Protein AF-X1LEW5-F1 (afdb_monomer_lite)

Radius of gyration: 20.57 Å; chains: 1; bounding box: 41×18×53 Å

Foldseek 3Di:
DVVLCPDPVLVVCVVVVDDPCCSCVPPSVVVVVPVVVVVVVVVVVVVVVVVLVVCVVVVPDDDNNVVVD

Structure (mmCIF, N/CA/C/O backbone):
data_AF-X1LEW5-F1
#
_entry.id   AF-X1LEW5-F1
#
loop_
_atom_site.group_PDB
_atom_site.id
_atom_site.type_symbol
_atom_site.label_atom_id
_atom_site.label_alt_id
_atom_site.label_comp_id
_atom_site.label_asym_id
_atom_site.label_entity_id
_atom_site.label_seq_id
_atom_site.pdbx_PDB_ins_code
_atom_site.Cartn_x
_atom_site.Cartn_y
_atom_site.Cartn_z
_atom_site.occupancy
_atom_site.B_iso_or_equiv
_atom_site.auth_seq_id
_atom_site.auth_comp_id
_atom_site.auth_asym_id
_atom_site.auth_atom_id
_atom_site.pdbx_PDB_model_num
ATOM 1 N N . MET A 1 1 ? -2.286 -7.974 6.651 1.00 54.84 1 MET A N 1
ATOM 2 C CA . MET A 1 1 ? -3.534 -7.253 7.017 1.00 54.84 1 MET A CA 1
ATOM 3 C C . MET A 1 1 ? -4.250 -7.910 8.197 1.00 54.84 1 MET A C 1
ATOM 5 O O . MET A 1 1 ? -4.556 -7.199 9.145 1.00 54.84 1 MET A O 1
ATOM 9 N N . LEU A 1 2 ? -4.443 -9.237 8.202 1.00 57.94 2 LEU A N 1
ATOM 10 C CA . LEU A 1 2 ? -5.014 -9.972 9.347 1.00 57.94 2 LEU A CA 1
ATOM 11 C C . LEU A 1 2 ? -4.228 -9.804 10.664 1.00 57.94 2 LEU A C 1
ATOM 13 O O . LEU A 1 2 ? -4.839 -9.645 11.714 1.00 57.94 2 LEU A O 1
ATOM 17 N N . GLU A 1 3 ? -2.896 -9.716 10.621 1.00 61.38 3 GLU A N 1
ATOM 18 C CA . GLU A 1 3 ? -2.087 -9.459 11.828 1.00 61.38 3 GLU A CA 1
ATOM 19 C C . GLU A 1 3 ? -2.361 -8.101 12.488 1.00 61.38 3 GLU A C 1
ATOM 21 O O . GLU A 1 3 ? -2.223 -7.971 13.700 1.00 61.38 3 GLU A O 1
ATOM 26 N N . ALA A 1 4 ? -2.776 -7.081 11.724 1.00 60.28 4 ALA A N 1
ATOM 27 C CA . ALA A 1 4 ? -3.113 -5.774 12.292 1.00 60.28 4 ALA A CA 1
ATOM 28 C C . ALA A 1 4 ? -4.428 -5.823 13.091 1.00 60.28 4 ALA A C 1
ATOM 30 O O . ALA A 1 4 ? -4.569 -5.076 14.056 1.00 60.28 4 ALA A O 1
ATOM 31 N N . LEU A 1 5 ? -5.349 -6.723 12.718 1.00 61.88 5 LEU A N 1
ATOM 32 C CA . LEU A 1 5 ? -6.623 -6.987 13.402 1.00 61.88 5 LEU A CA 1
ATOM 33 C C . LEU A 1 5 ? -6.463 -7.762 14.714 1.00 61.88 5 LEU A C 1
ATOM 35 O O . LEU A 1 5 ? -7.284 -7.593 15.610 1.00 61.88 5 LEU A O 1
ATOM 39 N N . GLY A 1 6 ? -5.389 -8.540 14.863 1.00 64.50 6 GLY A N 1
ATOM 40 C CA . GLY A 1 6 ? -5.072 -9.262 16.101 1.00 64.50 6 GLY A CA 1
ATOM 41 C C . GLY A 1 6 ? -4.357 -8.428 17.170 1.00 64.50 6 GLY A C 1
ATOM 42 O O . GLY A 1 6 ? -4.094 -8.928 18.261 1.00 64.50 6 GLY A O 1
ATOM 43 N N . LYS A 1 7 ? -4.010 -7.163 16.891 1.00 68.69 7 LYS A N 1
ATOM 44 C CA . LYS A 1 7 ? -3.258 -6.334 17.844 1.00 68.69 7 LYS A CA 1
ATOM 45 C C . LYS A 1 7 ? -4.155 -5.817 18.972 1.00 68.69 7 LYS A C 1
ATOM 47 O O . LYS A 1 7 ? -5.296 -5.415 18.749 1.00 68.69 7 LYS A O 1
ATOM 52 N N . GLY A 1 8 ? -3.605 -5.748 20.188 1.00 67.44 8 GLY A N 1
ATOM 53 C CA . GLY A 1 8 ? -4.335 -5.370 21.408 1.00 67.44 8 GLY A CA 1
ATOM 54 C C . GLY A 1 8 ? -5.064 -4.018 21.350 1.00 67.44 8 GLY A C 1
ATOM 55 O O . GLY A 1 8 ? -6.090 -3.851 22.007 1.00 67.44 8 GLY A O 1
ATOM 56 N N . TYR A 1 9 ? -4.610 -3.071 20.516 1.00 69.94 9 TYR A N 1
ATOM 57 C CA . TYR A 1 9 ? -5.302 -1.788 20.304 1.00 69.94 9 TYR A CA 1
ATOM 58 C C . TYR A 1 9 ? -6.620 -1.922 19.510 1.00 69.94 9 TYR A C 1
ATOM 60 O O . TYR A 1 9 ? -7.503 -1.080 19.642 1.00 69.94 9 TYR A O 1
ATOM 68 N N . ILE A 1 10 ? -6.783 -2.977 18.702 1.00 74.12 10 ILE A N 1
ATOM 69 C CA . ILE A 1 10 ? -8.032 -3.282 17.982 1.00 74.12 10 ILE A CA 1
ATOM 70 C C . ILE A 1 10 ? -9.008 -4.015 18.899 1.00 74.12 10 ILE A C 1
ATOM 72 O O . ILE A 1 10 ? -10.187 -3.670 18.940 1.00 74.12 10 ILE A O 1
ATOM 76 N N . LEU A 1 11 ? -8.505 -4.957 19.701 1.00 73.75 11 LEU A N 1
ATOM 77 C CA . LEU A 1 11 ? -9.283 -5.645 20.737 1.00 73.75 11 LEU A CA 1
ATOM 78 C C . LEU A 1 11 ? -9.843 -4.670 21.779 1.00 73.75 11 LEU A C 1
ATOM 80 O O . LEU A 1 11 ? -11.020 -4.744 22.116 1.00 73.75 11 LEU A O 1
ATOM 84 N N . THR A 1 12 ? -9.042 -3.707 22.238 1.00 78.00 12 THR A N 1
ATOM 85 C CA . THR A 1 12 ? -9.509 -2.658 23.161 1.00 78.00 12 THR A CA 1
ATOM 86 C C . THR A 1 12 ? -10.485 -1.683 22.507 1.00 78.00 12 THR A C 1
ATOM 88 O O . THR A 1 12 ? -11.445 -1.271 23.155 1.00 78.00 12 THR A O 1
ATOM 91 N N . ALA A 1 13 ? -10.302 -1.335 21.229 1.00 76.00 13 ALA A N 1
ATOM 92 C CA . ALA A 1 13 ? -11.269 -0.516 20.498 1.00 76.00 13 ALA A CA 1
ATOM 93 C C . ALA A 1 13 ? -12.624 -1.232 20.341 1.00 76.00 13 ALA A C 1
ATOM 95 O O . ALA A 1 13 ? -13.667 -0.610 20.533 1.00 76.00 13 ALA A O 1
ATOM 96 N N . ARG A 1 14 ? -12.612 -2.546 20.082 1.00 76.38 14 ARG A N 1
ATOM 97 C CA . ARG A 1 14 ? -13.824 -3.378 20.023 1.00 76.38 14 ARG A CA 1
ATOM 98 C C . ARG A 1 14 ? -14.472 -3.544 21.404 1.00 76.38 14 ARG A C 1
ATOM 100 O O . ARG A 1 14 ? -15.682 -3.406 21.520 1.00 76.38 14 ARG A O 1
ATOM 107 N N . ALA A 1 15 ? -13.681 -3.739 22.462 1.00 80.94 15 ALA A N 1
ATOM 108 C CA . ALA A 1 15 ? -14.175 -3.820 23.842 1.00 80.94 15 ALA A CA 1
ATOM 109 C C . ALA A 1 15 ? -14.791 -2.501 24.348 1.00 80.94 15 ALA A C 1
ATOM 111 O O . ALA A 1 15 ? -15.653 -2.522 25.221 1.00 80.94 15 ALA A O 1
ATOM 112 N N . LYS A 1 16 ? -14.393 -1.354 23.778 1.00 77.62 16 LYS A N 1
ATOM 113 C CA . LYS A 1 16 ? -15.018 -0.044 24.033 1.00 77.62 16 LYS A CA 1
ATOM 114 C C . LYS A 1 16 ? -16.379 0.147 23.343 1.00 77.62 16 LYS A C 1
ATOM 116 O O . LYS A 1 16 ? -16.989 1.192 23.541 1.00 77.62 16 LYS A O 1
ATOM 121 N N . GLY A 1 17 ? -16.855 -0.816 22.547 1.00 81.56 17 GLY A N 1
ATOM 122 C CA . GLY A 1 17 ? -18.154 -0.744 21.865 1.00 81.56 17 GLY A CA 1
ATOM 123 C C . GLY A 1 17 ? -18.176 0.158 20.626 1.00 81.56 17 GLY A C 1
ATOM 124 O O . GLY A 1 17 ? -19.241 0.603 20.210 1.00 81.56 17 GLY A O 1
ATOM 125 N N . LEU A 1 18 ? -17.012 0.466 20.043 1.00 78.88 18 LEU A N 1
ATOM 126 C CA . LEU A 1 18 ? -16.926 1.244 18.804 1.00 78.88 18 LEU A CA 1
ATOM 127 C C . LEU A 1 18 ? -17.396 0.411 17.603 1.00 78.88 18 LEU A C 1
ATOM 129 O O . LEU A 1 18 ? -17.022 -0.754 17.473 1.00 78.88 18 LEU A O 1
ATOM 133 N N . ASP A 1 19 ? -18.151 1.044 16.701 1.00 80.31 19 ASP A N 1
ATOM 134 C CA . ASP A 1 19 ? -18.600 0.446 15.439 1.00 80.31 19 ASP A CA 1
ATOM 135 C C . ASP A 1 19 ? -17.419 -0.087 14.606 1.00 80.31 19 ASP A C 1
ATOM 137 O O . ASP A 1 19 ? -16.370 0.567 14.504 1.00 80.31 19 ASP A O 1
ATOM 141 N N . GLU A 1 20 ? -17.584 -1.259 13.981 1.00 74.12 20 GLU A N 1
ATOM 142 C CA . GLU A 1 20 ? -16.507 -1.926 13.237 1.00 74.12 20 GLU A CA 1
ATOM 143 C C . GLU A 1 20 ? -15.951 -1.061 12.101 1.00 74.12 20 GLU A C 1
ATOM 145 O O . GLU A 1 20 ? -14.740 -1.087 11.859 1.00 74.12 20 GLU A O 1
ATOM 150 N N . ASN A 1 21 ? -16.763 -0.202 11.473 1.00 78.50 21 ASN A N 1
ATOM 151 C CA . ASN A 1 21 ? -16.268 0.713 10.442 1.00 78.50 21 ASN A CA 1
ATOM 152 C C . ASN A 1 21 ? -15.304 1.752 11.026 1.00 78.50 21 ASN A C 1
ATOM 154 O O . ASN A 1 21 ? -14.301 2.102 10.399 1.00 78.50 21 ASN A O 1
ATOM 158 N N . THR A 1 22 ? -15.555 2.213 12.254 1.00 78.75 22 THR A N 1
ATOM 159 C CA . THR A 1 22 ? -14.670 3.154 12.958 1.00 78.75 22 THR A CA 1
ATOM 160 C C . THR A 1 22 ? -13.370 2.475 13.389 1.00 78.75 22 THR A C 1
ATOM 162 O O . THR A 1 22 ? -12.289 3.070 13.312 1.00 78.75 22 THR A O 1
ATOM 165 N N . VAL A 1 23 ? -13.440 1.209 13.802 1.00 79.06 23 VAL A N 1
ATOM 166 C CA . VAL A 1 23 ? -12.259 0.410 14.152 1.00 79.06 23 VAL A CA 1
ATOM 167 C C . VAL A 1 23 ? -11.389 0.170 12.915 1.00 79.06 23 VAL A C 1
ATOM 169 O O . VAL A 1 23 ? -10.191 0.460 12.940 1.00 79.06 23 VAL A O 1
ATOM 172 N N . VAL A 1 24 ? -11.972 -0.269 11.800 1.00 77.31 24 VAL A N 1
ATOM 173 C CA . VAL A 1 24 ? -11.228 -0.550 10.565 1.00 77.31 24 VAL A CA 1
ATOM 174 C C . VAL A 1 24 ? -10.656 0.732 9.958 1.00 77.31 24 VAL A C 1
ATOM 176 O O . VAL A 1 24 ? -9.454 0.804 9.695 1.00 77.31 24 VAL A O 1
ATOM 179 N N . SER A 1 25 ? -11.478 1.769 9.782 1.00 76.94 25 SER A N 1
ATOM 180 C CA . SER A 1 25 ? -11.073 3.001 9.097 1.00 76.94 25 SER A CA 1
ATOM 181 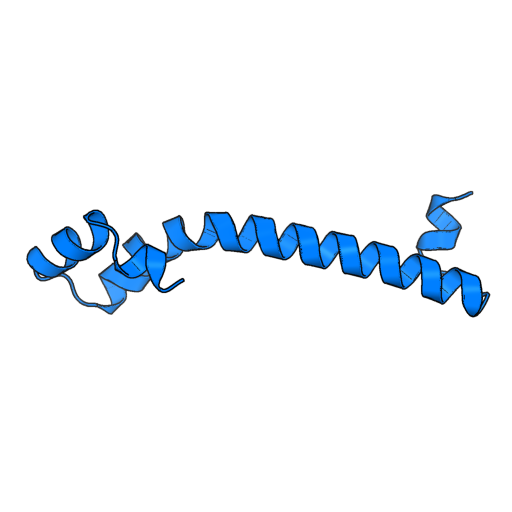C C . SER A 1 25 ? -10.069 3.830 9.902 1.00 76.94 25 SER A C 1
ATOM 183 O O . SER A 1 25 ? -9.083 4.315 9.345 1.00 76.94 25 SER A O 1
ATOM 185 N N . LYS A 1 26 ? -10.272 3.971 11.219 1.00 74.44 26 LYS A N 1
ATOM 186 C CA . LYS A 1 26 ? -9.468 4.881 12.052 1.00 74.44 26 LYS A CA 1
ATOM 187 C C . LYS A 1 26 ? -8.312 4.186 12.775 1.00 74.44 26 LYS A C 1
ATOM 189 O O . LYS A 1 26 ? -7.259 4.799 12.937 1.00 74.44 26 LYS A O 1
ATOM 194 N N . HIS A 1 27 ? -8.477 2.922 13.178 1.00 75.44 27 HIS A N 1
ATOM 195 C CA . HIS A 1 27 ? -7.483 2.205 13.991 1.00 75.44 27 HIS A CA 1
ATOM 196 C C . HIS A 1 27 ? -6.689 1.171 13.182 1.00 75.44 27 HIS A C 1
ATOM 198 O O . HIS A 1 27 ? -5.466 1.114 13.299 1.00 75.44 27 HIS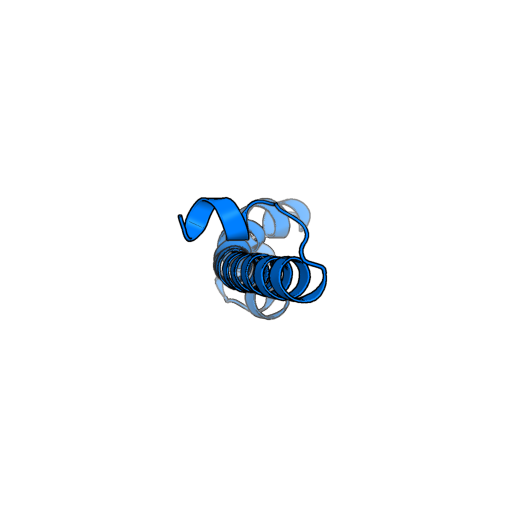 A O 1
ATOM 204 N N . ALA A 1 28 ? -7.338 0.377 12.325 1.00 75.62 28 ALA A N 1
ATOM 205 C CA . ALA A 1 28 ? -6.646 -0.646 11.536 1.00 75.62 28 ALA A CA 1
ATOM 206 C C . ALA A 1 28 ? -5.909 -0.058 10.325 1.00 75.62 28 ALA A C 1
ATOM 208 O O . ALA A 1 28 ? -4.745 -0.382 10.094 1.00 75.62 28 ALA A O 1
ATOM 209 N N . ARG A 1 29 ? -6.558 0.838 9.571 1.00 76.44 29 ARG A N 1
ATOM 210 C CA . ARG A 1 29 ? -6.053 1.360 8.291 1.00 76.44 29 ARG A CA 1
ATOM 211 C C . ARG A 1 29 ? -4.724 2.102 8.426 1.00 76.44 29 ARG A C 1
ATOM 213 O O . ARG A 1 29 ? -3.809 1.841 7.653 1.00 76.44 29 ARG A O 1
ATOM 220 N N . ARG A 1 30 ? -4.578 2.980 9.427 1.00 74.44 30 ARG A N 1
ATOM 221 C CA . ARG A 1 30 ? -3.342 3.760 9.633 1.00 74.44 30 ARG A CA 1
ATOM 222 C C . ARG A 1 30 ? -2.137 2.872 9.952 1.00 74.44 30 ARG A C 1
ATOM 224 O O . ARG A 1 30 ? -1.044 3.153 9.479 1.00 74.44 30 ARG A O 1
ATOM 231 N N . ASN A 1 31 ? -2.342 1.790 10.704 1.00 75.69 31 ASN A N 1
ATOM 232 C CA . ASN A 1 31 ? -1.262 0.865 11.053 1.00 75.69 31 ASN A CA 1
ATOM 233 C C . ASN A 1 31 ? -0.988 -0.166 9.945 1.00 75.69 31 ASN A C 1
ATOM 235 O O . ASN A 1 31 ? 0.149 -0.578 9.743 1.00 75.69 31 ASN A O 1
ATOM 239 N N . ALA A 1 32 ? -2.017 -0.562 9.193 1.00 78.81 32 ALA A N 1
ATOM 240 C CA . ALA A 1 32 ? -1.874 -1.451 8.043 1.00 78.81 32 ALA A CA 1
ATOM 241 C C . ALA A 1 32 ? -1.203 -0.768 6.838 1.00 78.81 32 ALA A C 1
ATOM 243 O O . ALA A 1 32 ? -0.598 -1.454 6.021 1.00 78.81 32 ALA A O 1
ATOM 244 N N . LEU A 1 33 ? -1.267 0.565 6.735 1.00 82.75 33 LEU A N 1
ATOM 245 C CA . LEU A 1 33 ? -0.619 1.331 5.664 1.00 82.75 33 LEU A CA 1
ATOM 246 C C . LEU A 1 33 ? 0.913 1.275 5.709 1.00 82.75 33 LEU A C 1
ATOM 248 O O . LEU A 1 33 ? 1.536 1.363 4.657 1.00 82.75 33 LEU A O 1
ATOM 252 N N . ILE A 1 34 ? 1.515 1.093 6.888 1.00 84.44 34 ILE A N 1
ATOM 253 C CA . ILE A 1 34 ? 2.977 1.041 7.051 1.00 84.44 34 ILE A CA 1
ATOM 254 C C . ILE A 1 34 ? 3.592 -0.095 6.209 1.00 84.44 34 ILE A C 1
ATOM 256 O O . ILE A 1 34 ? 4.382 0.205 5.315 1.00 84.44 34 ILE A O 1
ATOM 260 N N . PRO A 1 35 ? 3.214 -1.378 6.399 1.00 83.88 35 PRO A N 1
ATOM 261 C CA . PRO A 1 35 ? 3.758 -2.463 5.583 1.00 83.88 35 PRO A CA 1
ATOM 262 C C . PRO A 1 35 ? 3.290 -2.403 4.126 1.00 83.88 35 PRO A C 1
ATOM 264 O O . PRO A 1 35 ? 4.042 -2.774 3.229 1.00 83.88 35 PRO A O 1
ATOM 267 N N . VAL A 1 36 ? 2.068 -1.923 3.866 1.00 87.88 36 VAL A N 1
ATOM 268 C CA . VAL A 1 36 ? 1.545 -1.795 2.496 1.00 87.88 36 VAL A CA 1
ATOM 269 C C . VAL A 1 36 ? 2.407 -0.843 1.679 1.00 87.88 36 VAL A C 1
ATOM 271 O O . VAL A 1 36 ? 2.745 -1.168 0.545 1.00 87.88 36 VAL A O 1
ATOM 274 N N . LEU A 1 37 ? 2.801 0.297 2.248 1.00 90.56 37 LEU A N 1
ATOM 275 C CA . LEU A 1 37 ? 3.647 1.266 1.560 1.00 90.56 37 LEU A CA 1
ATOM 276 C C . LEU A 1 37 ? 5.023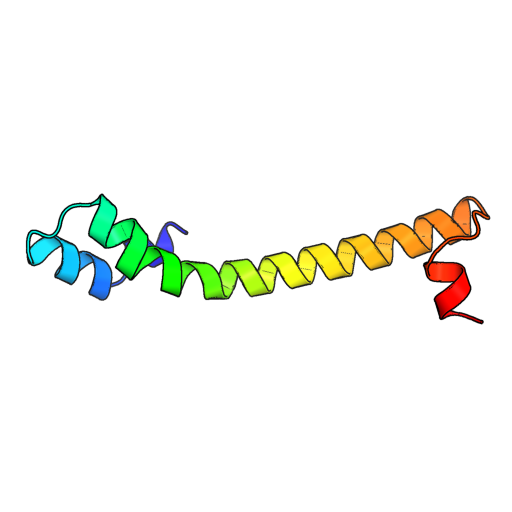 0.673 1.232 1.00 90.56 37 LEU A C 1
ATOM 278 O O . LEU A 1 37 ? 5.490 0.807 0.105 1.00 90.56 37 LEU A O 1
ATOM 282 N N . THR A 1 38 ? 5.640 -0.033 2.183 1.00 90.12 38 THR A N 1
ATOM 283 C CA . THR A 1 38 ? 6.944 -0.681 1.982 1.00 90.12 38 THR A CA 1
ATOM 284 C C . THR A 1 38 ? 6.894 -1.733 0.876 1.00 90.12 38 THR A C 1
ATOM 286 O O . THR A 1 38 ? 7.714 -1.705 -0.040 1.0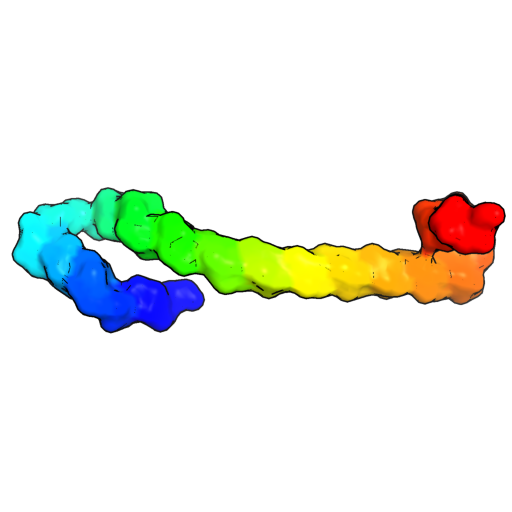0 90.12 38 THR A O 1
ATOM 289 N N . VAL A 1 39 ? 5.910 -2.635 0.921 1.00 92.38 39 VAL A N 1
ATOM 290 C CA . VAL A 1 39 ? 5.756 -3.689 -0.093 1.00 92.38 39 VAL A CA 1
ATOM 291 C C . VAL A 1 39 ? 5.420 -3.086 -1.457 1.00 92.38 39 VAL A C 1
ATOM 293 O O . VAL A 1 39 ? 5.981 -3.504 -2.466 1.00 92.38 39 VAL A O 1
ATOM 296 N N . SER A 1 40 ? 4.567 -2.061 -1.498 1.00 91.69 40 SER A N 1
ATOM 297 C CA . SER A 1 40 ? 4.221 -1.370 -2.747 1.00 91.69 40 SER A CA 1
ATOM 298 C C . SER A 1 40 ? 5.440 -0.698 -3.377 1.00 91.69 40 SER A C 1
ATOM 300 O O . SER A 1 40 ? 5.629 -0.799 -4.585 1.00 91.69 40 SER A O 1
ATOM 302 N N . GLY A 1 41 ? 6.297 -0.063 -2.571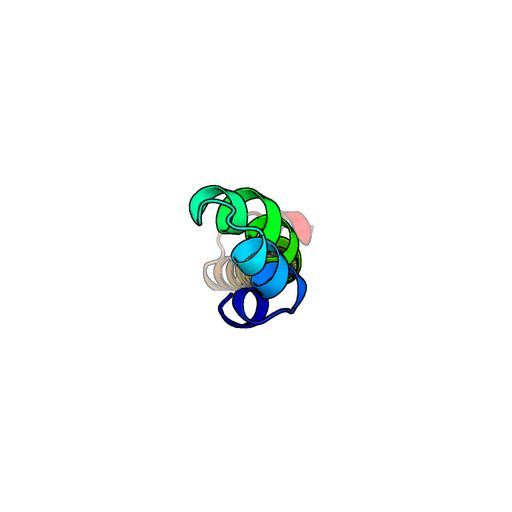 1.00 93.19 41 GLY A N 1
ATOM 303 C CA . GLY A 1 41 ? 7.551 0.524 -3.044 1.00 93.19 41 GLY A CA 1
ATOM 304 C C . GLY A 1 41 ? 8.503 -0.520 -3.629 1.00 93.19 41 GLY A C 1
ATOM 305 O O . GLY A 1 41 ? 9.090 -0.291 -4.684 1.00 93.19 41 GLY A O 1
ATOM 306 N N . TYR A 1 42 ? 8.604 -1.691 -2.995 1.00 94.31 42 TYR A N 1
ATOM 307 C CA . TYR A 1 42 ? 9.412 -2.796 -3.511 1.00 94.31 42 TYR A CA 1
ATOM 308 C C . TYR A 1 42 ? 8.894 -3.315 -4.861 1.00 94.31 42 TYR A C 1
ATOM 310 O O . TYR A 1 42 ? 9.666 -3.469 -5.804 1.00 94.31 42 TYR A O 1
ATOM 318 N N . ILE A 1 43 ? 7.578 -3.523 -4.983 1.00 92.12 43 ILE A N 1
ATOM 319 C CA . ILE A 1 43 ? 6.945 -3.948 -6.241 1.00 92.12 43 ILE A CA 1
ATOM 320 C C . ILE A 1 43 ? 7.172 -2.898 -7.330 1.00 92.12 43 ILE A C 1
ATOM 322 O O . ILE A 1 43 ? 7.542 -3.243 -8.449 1.00 92.12 43 ILE A O 1
ATOM 326 N N . PHE A 1 44 ? 7.000 -1.617 -7.003 1.00 92.19 44 PHE A N 1
ATOM 327 C CA . PHE A 1 44 ? 7.224 -0.523 -7.940 1.00 92.19 44 PHE A CA 1
ATOM 328 C C . PHE A 1 44 ? 8.672 -0.490 -8.447 1.00 92.19 44 PHE A C 1
ATOM 330 O O . PHE A 1 44 ? 8.896 -0.417 -9.653 1.00 92.19 44 PHE A O 1
ATOM 337 N N . ALA A 1 45 ? 9.655 -0.624 -7.552 1.00 90.19 45 ALA A N 1
ATOM 338 C CA . ALA A 1 45 ? 11.064 -0.713 -7.933 1.00 90.19 45 ALA A CA 1
ATOM 339 C C . ALA A 1 45 ? 11.342 -1.921 -8.847 1.00 90.19 45 ALA A C 1
ATOM 341 O O . ALA A 1 45 ? 12.062 -1.794 -9.838 1.00 90.19 45 ALA A O 1
ATOM 342 N N . GLY A 1 46 ? 10.726 -3.072 -8.560 1.00 90.12 46 GLY A N 1
ATOM 343 C CA . GLY A 1 46 ? 10.813 -4.263 -9.406 1.00 90.12 46 GLY A CA 1
ATOM 344 C C . GLY A 1 46 ? 10.220 -4.057 -10.803 1.00 90.12 46 GLY A C 1
ATOM 345 O O . GLY A 1 46 ? 10.827 -4.465 -11.791 1.00 90.12 46 GLY A O 1
ATOM 346 N N . LEU A 1 47 ? 9.073 -3.377 -10.906 1.00 89.44 47 LEU A N 1
ATOM 347 C CA . LEU A 1 47 ? 8.442 -3.057 -12.192 1.00 89.44 47 LEU A CA 1
ATOM 348 C C . LEU A 1 47 ? 9.320 -2.139 -13.043 1.00 89.44 47 LEU A C 1
ATOM 350 O O . LEU A 1 47 ? 9.514 -2.413 -14.225 1.00 89.44 47 LEU A O 1
ATOM 354 N N . VAL A 1 48 ? 9.884 -1.087 -12.443 1.00 87.94 48 VAL A N 1
ATOM 355 C CA . VAL A 1 48 ? 10.810 -0.184 -13.141 1.00 87.94 48 VAL A CA 1
ATOM 356 C C . VAL A 1 48 ? 12.014 -0.966 -13.667 1.00 87.94 48 VAL A C 1
ATOM 358 O O . VAL A 1 48 ? 12.381 -0.811 -14.828 1.00 87.94 48 VAL A O 1
ATOM 361 N N . ASN A 1 49 ? 12.587 -1.862 -12.860 1.00 85.12 49 ASN A N 1
ATOM 362 C CA . ASN A 1 49 ? 13.713 -2.693 -13.284 1.00 85.12 49 ASN A CA 1
ATOM 363 C C . ASN A 1 49 ? 13.349 -3.632 -14.456 1.00 85.12 49 ASN A C 1
ATOM 365 O O . ASN A 1 49 ? 14.092 -3.719 -15.432 1.00 85.12 49 ASN A O 1
ATOM 369 N N . GLY A 1 50 ? 12.175 -4.271 -14.409 1.00 84.62 50 GLY A N 1
ATOM 370 C CA . GLY A 1 50 ? 11.683 -5.134 -15.489 1.00 84.62 50 GLY A CA 1
ATOM 371 C C . GLY A 1 50 ? 11.415 -4.391 -16.805 1.00 84.62 50 GLY A C 1
ATOM 372 O O . GLY A 1 50 ? 11.676 -4.931 -17.885 1.00 84.62 50 GLY A O 1
ATOM 373 N N . VAL A 1 51 ? 10.948 -3.140 -16.731 1.00 86.81 51 VAL A N 1
ATOM 374 C CA . VAL A 1 51 ? 10.759 -2.275 -17.907 1.00 86.81 51 VAL A CA 1
ATOM 375 C C . VAL A 1 51 ? 12.093 -2.010 -18.605 1.00 86.81 51 VAL A C 1
ATOM 377 O O . VAL A 1 51 ? 12.175 -2.229 -19.810 1.00 86.81 51 VAL A O 1
ATOM 380 N N . VAL A 1 52 ? 13.156 -1.672 -17.865 1.00 82.56 52 VAL A N 1
ATOM 381 C CA . VAL A 1 52 ? 14.489 -1.421 -18.452 1.00 82.56 52 VAL A CA 1
ATOM 382 C C . VAL A 1 52 ? 15.031 -2.650 -19.192 1.00 82.56 52 VAL A C 1
ATOM 384 O O . VAL A 1 52 ? 15.584 -2.533 -20.288 1.00 82.56 52 VAL A O 1
ATOM 387 N N . ILE A 1 53 ? 14.849 -3.851 -18.631 1.00 83.12 53 ILE A N 1
ATOM 388 C CA . ILE A 1 53 ? 15.283 -5.103 -19.274 1.00 83.12 53 ILE A CA 1
ATOM 389 C C . ILE A 1 53 ? 14.518 -5.324 -20.586 1.00 83.12 53 ILE A C 1
ATOM 391 O O . ILE A 1 53 ? 15.114 -5.658 -21.610 1.00 83.12 53 ILE A O 1
ATOM 395 N N . THR A 1 54 ? 13.205 -5.091 -20.573 1.00 83.12 54 THR A N 1
ATOM 396 C CA . THR A 1 54 ? 12.353 -5.255 -21.758 1.00 83.12 54 THR A CA 1
ATOM 397 C C . THR A 1 54 ? 12.722 -4.243 -22.849 1.00 83.12 54 THR A C 1
ATOM 399 O O . THR A 1 54 ? 12.859 -4.613 -24.012 1.00 83.12 54 THR A O 1
ATOM 402 N N . GLU A 1 55 ? 12.977 -2.984 -22.488 1.00 79.81 55 GLU A N 1
ATOM 403 C CA . GLU A 1 55 ? 13.435 -1.942 -23.420 1.00 79.81 55 GLU A CA 1
ATOM 404 C C . GLU A 1 55 ? 14.768 -2.308 -24.085 1.00 79.81 55 GLU A C 1
ATOM 406 O O . GLU A 1 55 ? 14.924 -2.142 -25.297 1.00 79.81 55 GLU A O 1
ATOM 411 N N . THR A 1 56 ? 15.699 -2.874 -23.309 1.00 79.06 56 THR A N 1
ATOM 412 C CA . THR A 1 56 ? 17.020 -3.298 -23.799 1.00 79.06 56 THR A CA 1
ATOM 413 C C . THR A 1 56 ? 16.912 -4.453 -24.799 1.00 79.06 56 THR A C 1
ATOM 415 O O . THR A 1 56 ? 17.571 -4.433 -25.836 1.00 79.06 56 THR A O 1
ATOM 418 N N . ILE A 1 57 ? 16.059 -5.449 -24.530 1.00 82.38 57 ILE A N 1
ATOM 419 C CA . ILE A 1 57 ? 15.881 -6.623 -25.405 1.00 82.38 57 ILE A CA 1
ATOM 420 C C . ILE A 1 57 ? 15.183 -6.240 -26.717 1.00 82.38 57 ILE A C 1
ATOM 422 O O . ILE A 1 57 ? 15.592 -6.683 -27.790 1.00 82.38 57 ILE A O 1
ATOM 426 N N . PHE A 1 58 ? 14.145 -5.404 -26.649 1.00 82.81 58 PHE A N 1
ATOM 427 C CA . PHE A 1 58 ? 13.353 -5.011 -27.819 1.00 82.81 58 PHE A CA 1
ATOM 428 C C . PHE A 1 58 ? 13.910 -3.783 -28.564 1.00 82.81 58 PHE A C 1
ATOM 430 O O . PHE A 1 58 ? 13.284 -3.329 -29.520 1.00 82.81 58 PHE A O 1
ATOM 437 N N . ASN A 1 59 ? 15.075 -3.249 -28.162 1.00 73.56 59 ASN A N 1
ATOM 438 C CA . ASN A 1 59 ? 15.671 -2.015 -28.705 1.00 73.56 59 ASN A CA 1
ATOM 439 C C . ASN A 1 59 ? 14.677 -0.836 -28.764 1.00 73.56 59 ASN A C 1
ATOM 441 O O . ASN A 1 59 ? 14.737 0.021 -29.650 1.00 73.56 59 ASN A O 1
ATOM 445 N N . TYR A 1 60 ? 13.744 -0.789 -27.813 1.00 79.19 60 TYR A N 1
ATOM 446 C CA . TYR A 1 60 ? 12.754 0.273 -27.734 1.00 79.19 60 TYR A CA 1
ATOM 447 C C . TYR A 1 60 ? 13.309 1.411 -26.874 1.00 79.19 60 TYR A C 1
ATOM 449 O O . TYR A 1 60 ? 13.632 1.220 -25.703 1.00 79.19 60 TYR A O 1
ATOM 457 N N . LYS A 1 61 ? 13.437 2.609 -27.455 1.00 66.88 61 LYS A N 1
ATOM 458 C CA . LYS A 1 61 ? 13.910 3.805 -26.745 1.00 66.88 61 LYS A CA 1
ATOM 459 C C . LYS A 1 61 ? 12.820 4.354 -25.824 1.00 66.88 61 LYS A C 1
ATOM 461 O O . LYS A 1 61 ? 12.031 5.199 -26.243 1.00 66.88 61 LYS A O 1
ATOM 466 N N . GLY A 1 62 ? 12.797 3.907 -24.576 1.00 73.06 62 GLY A N 1
ATOM 467 C CA . GLY A 1 62 ? 11.988 4.528 -23.528 1.00 73.06 62 GLY A CA 1
ATOM 468 C C . GLY A 1 62 ? 12.821 4.985 -22.327 1.00 73.06 62 GLY A C 1
ATOM 469 O O . GLY A 1 62 ? 13.954 5.443 -22.492 1.00 73.06 62 GLY A O 1
ATOM 470 N N . LEU A 1 63 ? 12.240 4.951 -21.128 1.00 71.44 63 LEU A N 1
ATOM 471 C CA . LEU A 1 63 ? 12.772 5.628 -19.936 1.00 71.44 63 LEU A CA 1
ATOM 472 C C . LEU A 1 63 ? 14.127 5.067 -19.482 1.00 71.44 63 LEU A C 1
ATOM 474 O O . LEU A 1 63 ? 14.974 5.843 -19.040 1.00 71.44 63 LEU A O 1
ATOM 478 N N . GLY A 1 64 ? 14.369 3.762 -19.632 1.00 67.94 64 GLY A N 1
ATOM 479 C CA . GLY A 1 64 ? 15.659 3.148 -19.312 1.00 67.94 64 GLY A CA 1
ATOM 480 C C . GLY A 1 64 ? 16.802 3.648 -20.195 1.00 67.94 64 GLY A C 1
ATOM 481 O O . GLY A 1 64 ? 17.928 3.783 -19.725 1.00 67.94 64 GLY A O 1
ATOM 48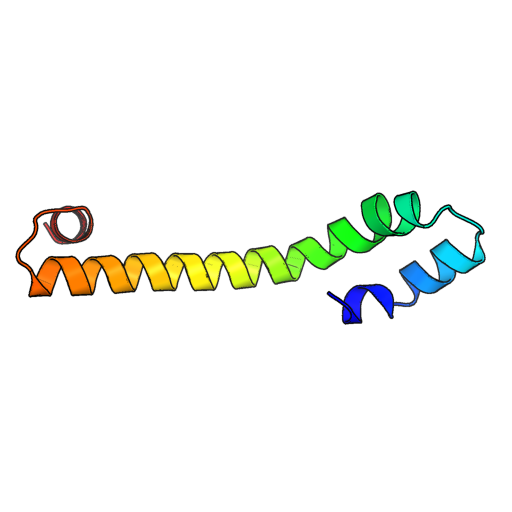2 N N . TRP A 1 65 ? 16.507 3.998 -21.450 1.00 63.19 65 TRP A N 1
ATOM 483 C CA . TRP A 1 65 ? 17.496 4.539 -22.384 1.00 63.19 65 TRP A CA 1
ATOM 484 C C . TRP A 1 65 ? 17.909 5.973 -22.018 1.00 63.19 65 TRP A C 1
ATOM 486 O O . TRP A 1 65 ? 19.090 6.298 -22.072 1.00 63.19 65 TRP A O 1
ATOM 496 N N . TRP A 1 66 ? 16.960 6.810 -21.574 1.00 62.16 66 TRP A N 1
ATOM 497 C CA . TRP A 1 66 ? 17.237 8.174 -21.094 1.00 62.16 66 TRP A CA 1
ATOM 498 C C . TRP A 1 66 ? 18.020 8.212 -19.778 1.00 62.16 66 TRP A C 1
ATOM 500 O O . TRP A 1 66 ? 18.740 9.170 -19.533 1.00 62.16 66 TRP A O 1
ATOM 510 N N . PHE A 1 67 ? 17.870 7.198 -18.923 1.00 64.69 67 PHE A N 1
ATOM 511 C CA . PHE A 1 67 ? 18.568 7.130 -17.634 1.00 64.69 67 PHE A CA 1
ATOM 512 C C . PHE A 1 67 ? 20.050 6.740 -17.754 1.00 64.69 67 PHE A C 1
ATOM 514 O O . PHE A 1 67 ? 20.802 6.937 -16.802 1.00 64.69 67 PHE A O 1
ATOM 521 N N . TRP A 1 68 ? 20.447 6.134 -18.879 1.00 61.59 68 TRP A N 1
ATOM 522 C CA . TRP A 1 68 ? 21.792 5.590 -19.113 1.00 61.59 68 TRP A CA 1
ATOM 523 C C . TRP A 1 68 ? 22.642 6.443 -20.071 1.00 61.59 68 TRP A C 1
ATOM 525 O O . TRP A 1 68 ? 23.801 6.108 -20.311 1.00 61.59 68 TRP A O 1
ATOM 535 N N . GLN A 1 69 ? 22.073 7.514 -20.634 1.00 55.44 69 GLN A N 1
ATOM 536 C CA . GLN A 1 69 ? 22.801 8.524 -21.406 1.00 55.44 69 GLN A CA 1
ATOM 537 C C . GLN A 1 69 ? 23.305 9.643 -20.493 1.00 55.44 69 GLN A C 1
ATOM 539 O O . GLN A 1 69 ? 24.442 10.106 -20.736 1.00 55.44 69 GLN A O 1
#

Sequence (69 aa):
MLEALGKGYILTARAKGLDENTVVSKHARRNALIPVLTVSGYIFAGLVNGVVITETIFNYKGLGWWFWQ

Organism: NCBI:txid412755

pLDDT: mean 77.42, std 9.85, range [54.84, 94.31]

InterPro domains:
  IPR000515 ABC transporter type 1, transmembrane domain MetI-like [PF00528] (1-69)
  IPR000515 ABC transporter type 1, transmembrane domain MetI-like [cd06261] (1-69)

Secondary structure (DSSP, 8-state):
-HHHHTSHHHHHHHHTT--HHHIIIIIIHHHHHHHHHHHHHHHHHHHHHHHHHHHHHTT--SHHHHH--